Protein AF-A0A7S0LBB1-F1 (afdb_monomer_lite)

pLDDT: mean 86.84, std 12.5, range [42.41, 98.5]

Foldseek 3Di:
DVVCLVVLVVLCVVVVHFQCQQAEEELAADPCPVQVVCVVSNHNRYDRDPDNSVVCVVVVNDDDHQEYEYAWDPDDCTLLVVLVVLLPPPHHYHYDDDPVLCVDPSNVVSVVSNPPDDDDDDPDDDDDDDPPPPDD

Sequence (136 aa):
YAHVAPVLTLVSRALGVDPALLRIYDPYFCNGAVERHLLPLGFGSVHNVNEDFYAVQRAGTLPSFDILLTNPPYSGTHPERLLEFCTEIARPWLLLMPNWVYDRAHFVDSLPALKPAFYIVPRKRYHYWTPRGRRS

Organism: NCBI: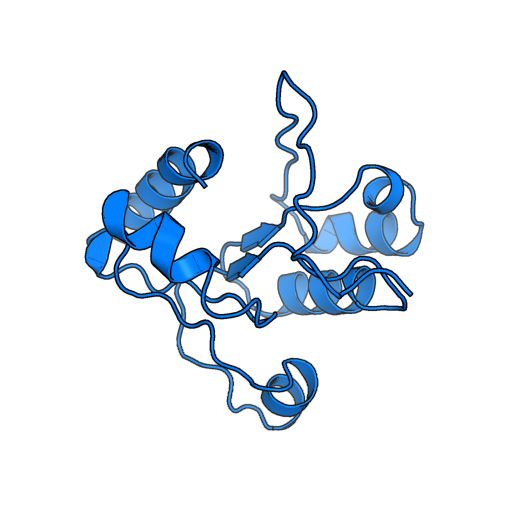txid221442

Radius of gyration: 15.01 Å; chains: 1; bounding box: 31×39×34 Å

InterPro domains:
  IPR002052 DNA methylase, N-6 adenine-specific, conserved site [PS00092] (68-74)

Structure (mmCIF, N/CA/C/O backbone):
data_AF-A0A7S0LBB1-F1
#
_entry.id   AF-A0A7S0LBB1-F1
#
loop_
_atom_site.group_PDB
_atom_site.id
_atom_site.type_symbol
_atom_site.label_atom_id
_atom_site.label_alt_id
_atom_site.label_comp_id
_atom_site.label_asym_id
_atom_site.label_entity_id
_atom_site.label_seq_id
_atom_site.pdbx_PDB_ins_code
_atom_site.Cartn_x
_atom_site.Cartn_y
_atom_site.Cartn_z
_atom_site.occupancy
_atom_site.B_iso_or_equiv
_atom_site.auth_seq_id
_atom_site.auth_comp_id
_atom_site.auth_asym_id
_atom_site.auth_atom_id
_atom_site.pdbx_PDB_model_num
ATOM 1 N N . TYR A 1 1 ? 3.120 -9.492 5.542 1.00 89.75 1 TYR A N 1
ATOM 2 C CA . TYR A 1 1 ? 2.009 -8.678 6.071 1.00 89.75 1 TYR A CA 1
ATOM 3 C C . TYR A 1 1 ? 2.041 -8.463 7.585 1.00 89.75 1 TYR A C 1
ATOM 5 O O . TYR A 1 1 ? 1.643 -7.392 8.014 1.00 89.75 1 TYR A O 1
ATOM 13 N N . ALA A 1 2 ? 2.597 -9.368 8.406 1.00 90.94 2 ALA A N 1
ATOM 14 C CA . ALA A 1 2 ? 2.704 -9.147 9.860 1.00 90.94 2 ALA A CA 1
ATOM 15 C C . ALA A 1 2 ? 3.358 -7.805 10.265 1.00 90.94 2 ALA A C 1
ATOM 17 O O . ALA A 1 2 ? 2.932 -7.183 11.226 1.00 90.94 2 ALA A O 1
ATOM 18 N N . HIS A 1 3 ? 4.345 -7.315 9.505 1.00 90.62 3 HIS A N 1
ATOM 19 C CA . HIS A 1 3 ? 4.986 -6.024 9.790 1.00 90.62 3 HIS A CA 1
ATOM 20 C C . HIS A 1 3 ? 4.092 -4.800 9.541 1.00 90.62 3 HIS A C 1
ATOM 22 O O . HIS A 1 3 ? 4.345 -3.755 10.129 1.00 90.62 3 HIS A O 1
ATOM 28 N N . VAL A 1 4 ? 3.067 -4.908 8.687 1.00 92.94 4 VAL A N 1
ATOM 29 C CA . VAL A 1 4 ? 2.126 -3.802 8.428 1.00 92.94 4 VAL A CA 1
ATOM 30 C C . VAL A 1 4 ? 0.868 -3.890 9.291 1.00 92.94 4 VAL A C 1
ATOM 32 O O . VAL A 1 4 ? 0.194 -2.883 9.468 1.00 92.94 4 VAL A O 1
ATOM 35 N N . ALA A 1 5 ? 0.577 -5.052 9.884 1.00 95.50 5 ALA A N 1
ATOM 36 C CA . ALA A 1 5 ? -0.609 -5.253 10.716 1.00 95.50 5 ALA A CA 1
ATOM 37 C C . ALA A 1 5 ? -0.746 -4.235 11.867 1.00 95.50 5 ALA A C 1
ATOM 39 O O . ALA A 1 5 ? -1.831 -3.677 12.004 1.00 95.50 5 ALA A O 1
ATOM 40 N N . PRO A 1 6 ? 0.309 -3.884 12.638 1.00 95.25 6 PRO A N 1
ATOM 41 C CA . PRO A 1 6 ? 0.188 -2.851 13.667 1.00 95.25 6 PRO A CA 1
ATOM 42 C C . PRO A 1 6 ? -0.249 -1.492 13.109 1.00 95.25 6 PRO A C 1
ATOM 44 O O . PRO A 1 6 ? -1.032 -0.792 13.745 1.00 95.25 6 PRO A O 1
ATOM 47 N N . VAL A 1 7 ? 0.216 -1.135 11.908 1.00 94.50 7 VAL A N 1
ATOM 48 C CA . VAL A 1 7 ? -0.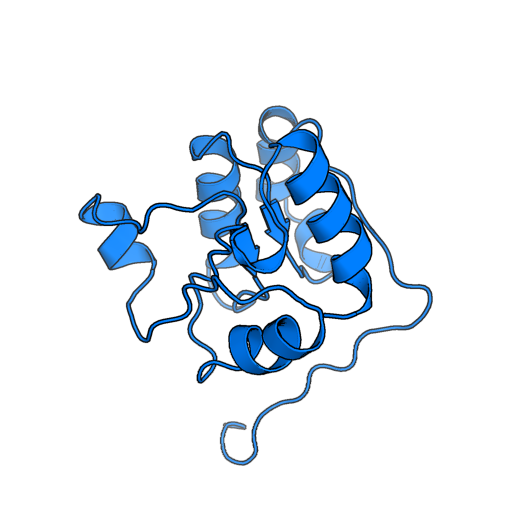165 0.119 11.244 1.00 94.50 7 VAL A CA 1
ATOM 49 C C . VAL A 1 7 ? -1.621 0.065 10.789 1.00 94.50 7 VAL A C 1
ATOM 51 O O . VAL A 1 7 ? -2.366 1.005 11.043 1.00 94.50 7 VAL A O 1
ATOM 54 N N . LEU A 1 8 ? -2.064 -1.049 10.202 1.00 96.75 8 LEU A N 1
ATOM 55 C CA . LEU A 1 8 ? -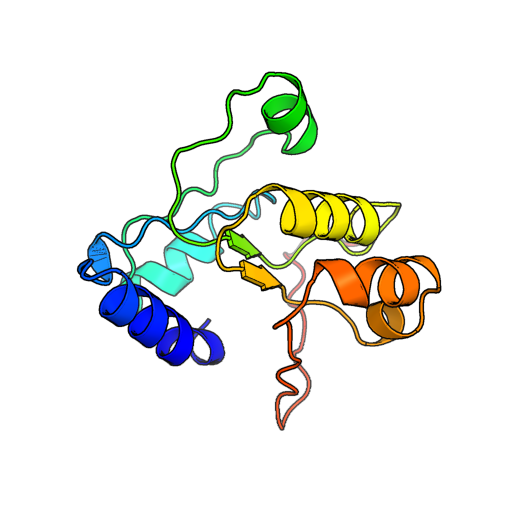3.468 -1.245 9.821 1.00 96.75 8 LEU A CA 1
ATOM 56 C C . LEU A 1 8 ? -4.409 -1.181 11.037 1.00 96.75 8 LEU A C 1
ATOM 58 O O . LEU A 1 8 ? -5.478 -0.577 10.962 1.00 96.75 8 LEU A O 1
ATOM 62 N N . THR A 1 9 ? -3.995 -1.723 12.185 1.00 97.44 9 THR A N 1
ATOM 63 C CA . THR A 1 9 ? -4.741 -1.599 13.446 1.00 97.44 9 THR A CA 1
ATOM 64 C C . THR A 1 9 ? -4.830 -0.146 13.913 1.00 97.44 9 THR A C 1
ATOM 66 O O . THR A 1 9 ? -5.886 0.284 14.376 1.00 97.44 9 THR A O 1
ATOM 69 N N . LEU A 1 10 ? -3.749 0.632 13.790 1.00 96.25 10 LEU A N 1
ATOM 70 C CA . LEU A 1 10 ? -3.767 2.062 14.116 1.00 96.25 10 LEU A CA 1
ATOM 71 C C . LEU A 1 10 ? -4.703 2.843 13.187 1.00 96.25 10 LEU A C 1
ATOM 73 O O . LEU A 1 10 ? -5.470 3.669 13.672 1.00 96.25 10 LEU A O 1
ATOM 77 N N . VAL A 1 11 ? -4.689 2.542 11.887 1.00 95.62 11 VAL A N 1
ATOM 78 C CA . VAL A 1 11 ? -5.606 3.143 10.905 1.00 95.62 11 VAL A CA 1
ATOM 79 C C . VAL A 1 11 ? -7.057 2.796 11.239 1.00 95.62 11 VAL A C 1
ATOM 81 O O . VAL A 1 11 ? -7.887 3.695 11.320 1.00 95.62 11 VAL A O 1
ATOM 84 N N . SER A 1 12 ? -7.352 1.526 11.530 1.00 97.25 12 SER A N 1
ATOM 85 C CA . SER A 1 12 ? -8.695 1.073 11.935 1.00 97.25 12 SER A CA 1
ATOM 86 C C . SER A 1 12 ? -9.205 1.857 13.149 1.00 97.25 12 SER A C 1
ATOM 88 O O . SER A 1 12 ? -10.307 2.399 13.132 1.00 97.25 12 SER A O 1
ATOM 90 N N . ARG A 1 13 ? -8.359 2.009 14.179 1.00 97.56 13 ARG A N 1
ATOM 91 C CA . ARG A 1 13 ? -8.675 2.793 15.385 1.00 97.56 13 ARG A CA 1
ATOM 92 C C . ARG A 1 13 ? -8.905 4.270 15.085 1.00 97.56 13 ARG A C 1
ATOM 94 O O . ARG A 1 13 ? -9.854 4.838 15.611 1.00 97.56 13 ARG A O 1
ATOM 101 N N . ALA A 1 14 ? -8.057 4.882 14.259 1.00 96.25 14 ALA A N 1
ATOM 102 C CA . ALA A 1 14 ? -8.186 6.289 13.886 1.00 96.25 14 ALA A CA 1
ATOM 103 C C . ALA A 1 14 ? -9.477 6.567 13.099 1.00 96.25 14 ALA A C 1
ATOM 105 O O . ALA A 1 14 ? -10.057 7.640 13.236 1.00 96.25 14 ALA A O 1
ATOM 106 N N . LEU A 1 15 ? -9.936 5.594 12.309 1.00 95.62 15 LEU A N 1
ATOM 107 C CA . LEU A 1 15 ? -11.179 5.672 11.542 1.00 95.62 15 LEU A CA 1
ATOM 108 C C . LEU A 1 15 ? -12.418 5.214 12.332 1.00 95.62 15 LEU A C 1
ATOM 110 O O . LEU A 1 15 ? -13.533 5.380 11.847 1.00 95.62 15 LEU A O 1
ATOM 114 N N . GLY A 1 16 ? -12.251 4.633 13.526 1.00 97.12 16 GLY A N 1
ATOM 115 C CA . GLY A 1 16 ? -13.358 4.062 14.302 1.00 97.12 16 GLY A CA 1
ATOM 116 C C . GLY A 1 16 ? -13.995 2.827 13.654 1.00 97.12 16 GLY A C 1
ATOM 117 O O . GLY A 1 16 ? -15.170 2.552 13.887 1.00 97.12 16 GLY A O 1
ATOM 118 N N . VAL A 1 17 ? -13.239 2.095 12.832 1.00 97.19 17 VAL A N 1
ATOM 119 C CA . VAL A 1 17 ? -13.702 0.906 12.101 1.00 97.19 17 VAL A CA 1
ATOM 120 C C . VAL A 1 17 ? -13.100 -0.348 12.735 1.00 97.19 17 VAL A C 1
ATOM 122 O O . VAL A 1 17 ? -11.941 -0.348 13.152 1.00 97.19 17 VAL A O 1
ATOM 125 N N . ASP A 1 18 ? -13.880 -1.428 12.818 1.00 97.75 18 ASP A N 1
ATOM 126 C CA . ASP A 1 18 ? -13.364 -2.736 13.234 1.00 97.75 18 ASP A CA 1
ATOM 127 C C . ASP A 1 18 ? -12.288 -3.218 12.235 1.00 97.75 18 ASP A C 1
ATOM 129 O O . ASP A 1 18 ? -12.527 -3.144 11.027 1.00 97.75 18 ASP A O 1
ATOM 133 N N . PRO A 1 19 ? -11.121 -3.729 12.676 1.00 97.69 19 PRO A N 1
ATOM 134 C CA . PRO A 1 19 ? -10.091 -4.249 11.773 1.00 97.69 19 PRO A CA 1
ATOM 135 C C . PRO A 1 19 ? -10.602 -5.251 10.727 1.00 97.69 19 PRO A C 1
ATOM 137 O O . PRO A 1 19 ? -10.139 -5.230 9.586 1.00 97.69 19 PRO A O 1
ATOM 140 N N . ALA A 1 20 ? -11.590 -6.081 11.070 1.00 97.75 20 ALA A N 1
ATOM 141 C CA . ALA A 1 20 ? -12.184 -7.043 10.146 1.00 97.75 20 ALA A CA 1
ATOM 142 C C . ALA A 1 20 ? -12.972 -6.365 9.015 1.00 97.75 20 ALA A C 1
ATOM 144 O O . ALA A 1 20 ? -13.091 -6.935 7.928 1.00 97.75 20 ALA A O 1
ATOM 145 N N . LEU A 1 21 ? -13.474 -5.152 9.260 1.00 98.12 21 LEU A N 1
ATOM 146 C CA . LEU A 1 21 ? -14.260 -4.344 8.330 1.00 98.12 21 LEU A CA 1
ATOM 147 C C . LEU A 1 21 ? -13.441 -3.261 7.617 1.00 98.12 21 LEU A C 1
ATOM 149 O O . LEU A 1 21 ? -13.940 -2.696 6.645 1.00 98.12 21 LEU A O 1
ATOM 153 N N . LEU A 1 22 ? -12.206 -2.985 8.056 1.00 98.50 22 LEU A N 1
ATOM 154 C CA . LEU A 1 22 ? -11.306 -2.028 7.408 1.00 98.50 22 LEU A CA 1
ATOM 155 C C . LEU A 1 22 ? -11.111 -2.416 5.937 1.00 98.50 22 LEU A C 1
ATOM 157 O O . LEU A 1 22 ? -10.515 -3.453 5.647 1.00 98.50 22 LEU A O 1
ATOM 161 N N . ARG A 1 23 ? -11.587 -1.578 5.011 1.00 98.50 23 ARG A N 1
ATOM 162 C CA . ARG A 1 23 ? -11.574 -1.871 3.572 1.00 98.50 23 ARG A CA 1
ATOM 163 C C . ARG A 1 23 ? -10.194 -1.591 2.994 1.00 98.50 23 ARG A C 1
ATOM 165 O O . ARG A 1 23 ? -9.800 -0.436 2.814 1.00 98.50 23 ARG A O 1
ATOM 172 N N . ILE A 1 24 ? -9.462 -2.653 2.697 1.00 98.38 24 ILE A N 1
ATOM 173 C CA . ILE A 1 24 ? -8.101 -2.605 2.171 1.00 98.38 24 ILE A CA 1
ATOM 174 C C . ILE A 1 24 ? -8.146 -2.820 0.661 1.00 98.38 24 ILE A C 1
ATOM 176 O O . ILE A 1 24 ? -8.660 -3.833 0.193 1.00 98.38 24 ILE A O 1
ATOM 180 N N . TYR A 1 25 ? -7.578 -1.891 -0.104 1.00 97.75 25 TYR A N 1
ATOM 181 C CA . TYR A 1 25 ? -7.478 -2.001 -1.558 1.00 97.75 25 TYR A CA 1
ATOM 182 C C . TYR A 1 25 ? -6.056 -2.355 -1.992 1.00 97.75 25 TYR A C 1
ATOM 184 O O . TYR A 1 25 ? -5.110 -1.645 -1.646 1.00 97.75 25 TYR A O 1
ATOM 192 N N . ASP A 1 26 ? -5.918 -3.429 -2.773 1.00 97.19 26 ASP A N 1
ATOM 193 C CA . ASP A 1 26 ? -4.693 -3.770 -3.498 1.00 97.19 26 ASP A CA 1
ATOM 194 C C . ASP A 1 26 ? -4.991 -3.814 -5.011 1.00 97.19 26 ASP A C 1
ATOM 196 O O . ASP A 1 26 ? -5.549 -4.810 -5.492 1.00 97.19 26 ASP A O 1
ATOM 200 N N . PRO A 1 27 ? -4.633 -2.758 -5.771 1.00 95.88 27 PRO A N 1
ATOM 201 C CA . PRO A 1 27 ? -4.947 -2.643 -7.194 1.00 95.88 27 PRO A CA 1
ATOM 202 C C . PRO A 1 27 ? -4.184 -3.636 -8.076 1.00 95.88 27 PRO A C 1
ATOM 204 O O . PRO A 1 27 ? -4.549 -3.831 -9.233 1.00 95.88 27 PRO A O 1
ATOM 207 N N . TYR A 1 28 ? -3.112 -4.251 -7.570 1.00 94.44 28 TYR A N 1
ATOM 208 C CA . TYR A 1 28 ? -2.286 -5.155 -8.360 1.00 94.44 28 TYR A CA 1
ATOM 209 C C . TYR A 1 28 ? -2.598 -6.603 -7.994 1.00 94.44 28 TYR A C 1
ATOM 211 O O . TYR A 1 28 ? -2.173 -7.136 -6.966 1.00 94.44 28 TYR A O 1
ATOM 219 N N . PHE A 1 29 ? -3.357 -7.272 -8.862 1.00 92.00 29 PHE A N 1
ATOM 220 C CA . PHE A 1 29 ? -3.775 -8.645 -8.617 1.00 92.00 29 PHE A CA 1
ATOM 221 C C . PHE A 1 29 ? -2.591 -9.617 -8.561 1.00 92.00 29 PHE A C 1
ATOM 223 O O . PHE A 1 29 ? -1.874 -9.826 -9.541 1.00 92.00 29 PHE A O 1
ATOM 230 N N . CYS A 1 30 ? -2.428 -10.284 -7.416 1.00 86.88 30 CYS A N 1
ATOM 231 C CA . CYS A 1 30 ? -1.407 -11.311 -7.217 1.00 86.88 30 CYS A CA 1
ATOM 232 C C . CYS A 1 30 ? -2.041 -12.622 -6.735 1.00 86.88 30 CYS A C 1
ATOM 234 O O . CYS A 1 30 ? -1.668 -13.184 -5.702 1.00 86.88 30 CYS A O 1
ATOM 236 N N . ASN A 1 31 ? -3.036 -13.110 -7.484 1.00 87.19 31 ASN A N 1
ATOM 237 C CA . ASN A 1 31 ? -3.744 -14.355 -7.181 1.00 87.19 31 ASN A CA 1
ATOM 238 C C . ASN A 1 31 ? -4.313 -14.376 -5.746 1.00 87.19 31 ASN A C 1
ATOM 240 O O . ASN A 1 31 ? -4.141 -15.371 -5.042 1.00 87.19 31 ASN A O 1
ATOM 244 N N . GLY A 1 32 ? -4.871 -13.259 -5.260 1.00 88.44 32 GLY A N 1
ATOM 245 C CA . GLY A 1 32 ? -5.458 -13.140 -3.915 1.00 88.44 32 GLY A CA 1
ATOM 246 C C . GLY A 1 32 ? -4.476 -13.344 -2.751 1.00 88.44 32 GLY A C 1
ATOM 247 O O . GLY A 1 32 ? -4.881 -13.729 -1.654 1.00 88.44 32 GLY A O 1
ATOM 248 N N . ALA A 1 33 ? -3.164 -13.175 -2.966 1.00 90.25 33 ALA A N 1
ATOM 249 C CA . ALA A 1 33 ? -2.168 -13.408 -1.916 1.00 90.25 33 ALA A CA 1
ATOM 250 C C . ALA A 1 33 ? -2.356 -12.480 -0.709 1.00 90.25 33 ALA A C 1
ATOM 252 O O . ALA A 1 33 ? -2.252 -12.931 0.431 1.00 90.25 33 ALA A O 1
ATOM 253 N N . VAL A 1 34 ? -2.657 -11.205 -0.960 1.00 94.19 34 VAL A N 1
ATOM 254 C CA . VAL A 1 34 ? -2.882 -10.205 0.088 1.00 94.19 34 VAL A CA 1
ATOM 255 C C . VAL A 1 34 ? -4.029 -10.610 1.016 1.00 94.19 34 VAL A C 1
ATOM 257 O O . VAL A 1 34 ? -3.841 -10.630 2.228 1.00 94.19 34 VAL A O 1
ATOM 260 N N . GLU A 1 35 ? -5.155 -11.059 0.462 1.00 94.94 35 GLU A N 1
ATOM 261 C CA . GLU A 1 35 ? -6.323 -11.518 1.217 1.00 94.94 35 GLU A CA 1
ATOM 262 C C . GLU A 1 35 ? -5.979 -12.721 2.107 1.00 94.94 35 GLU A C 1
ATOM 264 O O . GLU A 1 35 ? -6.171 -12.673 3.323 1.00 94.94 35 GLU A O 1
ATOM 269 N N . ARG A 1 36 ? -5.346 -13.761 1.539 1.00 94.75 36 ARG A N 1
ATOM 270 C CA . ARG A 1 36 ? -4.921 -14.956 2.297 1.00 94.75 36 ARG A CA 1
ATOM 271 C C . ARG A 1 36 ? -3.988 -14.638 3.463 1.00 94.75 36 ARG A C 1
ATOM 273 O O . ARG A 1 36 ? -3.983 -15.361 4.456 1.00 94.75 36 ARG A O 1
ATOM 280 N N . HIS A 1 37 ? -3.155 -13.610 3.329 1.00 94.88 37 HIS A N 1
ATOM 281 C CA . HIS A 1 37 ? -2.208 -13.227 4.372 1.00 94.88 37 HIS A CA 1
ATOM 282 C C . HIS A 1 37 ? -2.794 -12.275 5.415 1.00 94.88 37 HIS A C 1
ATOM 284 O O . HIS A 1 37 ? -2.296 -12.257 6.540 1.00 94.88 37 HIS A O 1
ATOM 290 N N . LEU A 1 38 ? -3.796 -11.477 5.054 1.00 97.06 38 LEU A N 1
ATOM 291 C CA . LEU A 1 38 ? -4.415 -10.484 5.930 1.00 97.06 38 LEU A CA 1
ATOM 292 C C . LEU A 1 38 ? -5.572 -11.050 6.753 1.00 97.06 38 LEU A C 1
ATOM 294 O O . LEU A 1 38 ? -5.699 -10.692 7.925 1.00 97.06 38 LEU A O 1
ATOM 298 N N . LEU A 1 39 ? -6.331 -11.996 6.197 1.00 97.31 39 LEU A N 1
ATOM 299 C CA . LEU A 1 39 ? -7.426 -12.667 6.893 1.00 97.31 39 LEU A CA 1
ATOM 300 C C . LEU A 1 39 ? -7.014 -13.257 8.260 1.00 97.31 39 LEU A C 1
ATOM 302 O O . LEU A 1 39 ? -7.630 -12.896 9.262 1.00 97.31 39 LEU A O 1
ATOM 306 N N . PRO A 1 40 ? -5.948 -14.081 8.379 1.00 97.81 40 PRO A N 1
ATOM 307 C CA . PRO A 1 40 ? -5.521 -14.617 9.677 1.00 97.81 40 PRO A CA 1
ATOM 308 C C . PRO A 1 40 ? -4.952 -13.555 10.633 1.00 97.81 40 PRO A C 1
ATOM 310 O O . PRO A 1 40 ? -4.726 -13.850 11.803 1.00 97.81 40 PRO A O 1
ATOM 313 N N . LEU A 1 41 ? -4.699 -12.332 10.155 1.00 97.75 41 LEU A N 1
ATOM 314 C CA . LEU A 1 41 ? -4.262 -11.195 10.972 1.00 97.75 41 LEU A CA 1
ATOM 315 C C . LEU A 1 41 ? -5.441 -10.336 11.461 1.00 97.75 41 LEU A C 1
ATOM 317 O O . LEU A 1 41 ? -5.207 -9.333 12.131 1.00 97.75 41 LEU A O 1
ATOM 321 N N . GLY A 1 42 ? -6.682 -10.725 11.144 1.00 97.94 42 GLY A N 1
ATOM 322 C CA . GLY A 1 42 ? -7.900 -10.034 11.565 1.00 97.94 42 GLY A CA 1
ATOM 323 C C . GLY A 1 42 ? -8.430 -9.001 10.571 1.00 97.94 42 GLY A C 1
ATOM 324 O O . GLY A 1 42 ? -9.322 -8.247 10.936 1.00 97.94 42 GLY A O 1
ATOM 325 N N . PHE A 1 43 ? -7.917 -8.959 9.336 1.00 98.25 43 PHE A N 1
ATOM 326 C CA . PHE A 1 43 ? -8.376 -8.034 8.293 1.00 98.25 43 PHE A CA 1
ATOM 327 C C . PHE A 1 43 ? -9.085 -8.814 7.181 1.00 98.25 43 PHE A C 1
ATOM 329 O O . PHE A 1 43 ? -8.434 -9.431 6.338 1.00 98.25 43 PHE A O 1
ATOM 336 N N . GLY A 1 44 ? -10.420 -8.821 7.209 1.00 97.00 44 GLY A N 1
ATOM 337 C CA . GLY A 1 44 ? -11.249 -9.625 6.301 1.00 97.00 44 GLY A CA 1
ATOM 338 C C . GLY A 1 44 ? -11.762 -8.883 5.065 1.00 97.00 44 GLY A C 1
ATOM 339 O O . GLY A 1 44 ? -12.166 -9.520 4.100 1.00 97.00 44 GLY A O 1
ATOM 340 N N . SER A 1 45 ? -11.739 -7.551 5.071 1.00 98.00 45 SER A N 1
ATOM 341 C CA . SER A 1 45 ? -12.302 -6.718 4.004 1.00 98.00 45 SER A CA 1
ATOM 342 C C . SER A 1 45 ? -11.214 -6.277 3.019 1.00 98.00 45 SER A C 1
ATOM 344 O O . SER A 1 45 ? -10.686 -5.169 3.100 1.00 98.00 45 SER A O 1
ATOM 346 N N . VAL A 1 46 ? -10.822 -7.171 2.104 1.00 97.75 46 VAL A N 1
ATOM 347 C CA . VAL A 1 46 ? -9.737 -6.931 1.135 1.00 97.75 46 VAL A CA 1
ATOM 348 C C . VAL A 1 46 ? -10.259 -7.003 -0.299 1.00 97.75 46 VAL A C 1
ATOM 350 O O . VAL A 1 46 ? -10.782 -8.028 -0.723 1.00 97.75 46 VAL A O 1
ATOM 353 N N . HIS A 1 47 ? -10.057 -5.940 -1.079 1.00 97.19 47 HIS A N 1
ATOM 354 C CA . HIS A 1 47 ? -10.323 -5.924 -2.519 1.00 97.19 47 HIS A CA 1
ATOM 355 C C . HIS A 1 47 ? -9.024 -6.181 -3.292 1.00 97.19 47 HIS A C 1
ATOM 357 O O . HIS A 1 47 ? -8.181 -5.290 -3.414 1.00 97.19 47 HIS A O 1
ATOM 363 N N . ASN A 1 48 ? -8.865 -7.403 -3.814 1.00 96.12 48 ASN A N 1
ATOM 364 C CA . ASN A 1 48 ? -7.786 -7.795 -4.729 1.00 96.12 48 ASN A CA 1
ATOM 365 C C . ASN A 1 48 ? -8.350 -8.689 -5.839 1.00 96.12 48 ASN A C 1
ATOM 367 O O . ASN A 1 48 ? -8.259 -9.916 -5.784 1.00 96.12 48 ASN A O 1
ATOM 371 N N . VAL A 1 49 ? -8.962 -8.062 -6.838 1.00 95.38 49 VAL A N 1
ATOM 372 C CA . VAL A 1 49 ? -9.611 -8.748 -7.963 1.00 95.38 49 VAL A CA 1
ATOM 373 C C . VAL A 1 49 ? -8.763 -8.631 -9.227 1.00 95.38 49 VAL A C 1
ATOM 375 O O . VAL A 1 49 ? -7.946 -7.722 -9.351 1.00 95.38 49 VAL A O 1
ATOM 378 N N . ASN A 1 50 ? -8.925 -9.571 -10.160 1.00 95.44 50 ASN A N 1
ATOM 379 C CA . ASN A 1 50 ? -8.159 -9.612 -11.407 1.00 95.44 50 ASN A CA 1
ATOM 380 C C . ASN A 1 50 ? -8.675 -8.584 -12.427 1.00 95.44 50 ASN A C 1
ATOM 382 O O . ASN A 1 50 ? -9.315 -8.944 -13.415 1.00 95.44 50 ASN A O 1
ATOM 386 N N . GLU A 1 51 ? -8.419 -7.309 -12.155 1.00 94.81 51 GLU A N 1
ATOM 387 C CA . GLU A 1 51 ? -8.790 -6.170 -12.992 1.00 94.81 51 GLU A CA 1
ATOM 388 C C . GLU A 1 51 ? -7.560 -5.339 -13.383 1.00 94.81 51 GLU A C 1
ATOM 390 O O . GLU A 1 51 ? -6.535 -5.345 -12.700 1.00 94.81 51 GLU A O 1
ATOM 395 N N . ASP A 1 52 ? -7.653 -4.610 -14.498 1.00 94.56 52 ASP A N 1
ATOM 396 C CA . ASP A 1 52 ? -6.646 -3.608 -14.851 1.00 94.56 52 ASP A CA 1
ATOM 397 C C . ASP A 1 52 ? -6.895 -2.344 -14.022 1.00 94.56 52 ASP A C 1
ATOM 399 O O . ASP A 1 52 ? -7.816 -1.573 -14.305 1.00 94.56 52 ASP A O 1
ATOM 403 N N . PHE A 1 53 ? -6.041 -2.123 -13.021 1.00 94.69 53 PHE A N 1
ATOM 404 C CA . PHE A 1 53 ? -6.065 -0.946 -12.151 1.00 94.69 53 PHE A CA 1
ATOM 405 C C . PHE A 1 53 ? -6.259 0.368 -12.916 1.00 94.69 53 PHE A C 1
ATOM 407 O O . PHE A 1 53 ? -7.102 1.191 -12.558 1.00 94.69 53 PHE A O 1
ATOM 414 N N . TYR A 1 54 ? -5.511 0.575 -13.996 1.00 93.75 54 TYR A N 1
ATOM 415 C CA . TYR A 1 54 ? -5.554 1.837 -14.718 1.00 93.75 54 TYR A CA 1
ATOM 416 C C . TYR A 1 54 ? -6.816 1.985 -15.553 1.00 93.75 54 TYR A C 1
ATOM 418 O O . TYR A 1 54 ? -7.267 3.109 -15.778 1.00 93.75 54 TYR A O 1
ATOM 426 N N . ALA A 1 55 ? -7.373 0.879 -16.045 1.00 95.75 55 ALA A N 1
ATOM 427 C CA . ALA A 1 55 ? -8.673 0.903 -16.698 1.00 95.75 55 ALA A CA 1
ATOM 428 C C . ALA A 1 55 ? -9.774 1.284 -15.698 1.00 95.75 55 ALA A C 1
ATOM 430 O O . ALA A 1 55 ? -10.572 2.171 -15.997 1.00 95.75 55 ALA A O 1
ATOM 431 N N . VAL A 1 56 ? -9.753 0.697 -14.499 1.00 95.69 56 VAL A N 1
ATOM 432 C CA . VAL A 1 56 ? -10.701 0.994 -13.410 1.00 95.69 56 VAL A CA 1
ATOM 433 C C . VAL A 1 56 ? -10.582 2.448 -12.943 1.00 95.69 56 VAL A C 1
ATOM 435 O O . VAL A 1 56 ? -11.596 3.130 -12.787 1.00 95.69 56 VAL A O 1
ATOM 438 N N . GLN A 1 57 ? -9.356 2.959 -12.793 1.00 93.88 57 GLN A N 1
ATOM 439 C CA . GLN A 1 57 ? -9.103 4.363 -12.456 1.00 93.88 57 GLN A CA 1
ATOM 440 C C . GLN A 1 57 ? -9.671 5.306 -13.528 1.00 93.88 57 GLN A C 1
ATOM 442 O O . GLN A 1 57 ? -10.414 6.226 -13.196 1.00 93.88 57 GLN A O 1
ATOM 447 N N . ARG A 1 58 ? -9.379 5.064 -14.818 1.00 94.56 58 ARG A N 1
ATOM 448 C CA . ARG A 1 58 ? -9.889 5.898 -15.927 1.00 94.56 58 ARG A CA 1
ATOM 449 C C . ARG A 1 58 ? -11.409 5.856 -16.057 1.00 94.56 58 ARG A C 1
ATOM 451 O O . ARG A 1 58 ? -12.005 6.852 -16.450 1.00 94.56 58 ARG A O 1
ATOM 458 N N . ALA A 1 59 ? -12.022 4.715 -15.758 1.00 96.06 59 ALA A N 1
ATOM 459 C CA . ALA A 1 59 ? -13.470 4.553 -15.796 1.00 96.06 59 ALA A CA 1
ATOM 460 C C . ALA A 1 59 ? -14.179 5.199 -14.592 1.00 96.06 59 ALA A C 1
ATOM 462 O O . ALA A 1 59 ? -15.403 5.307 -14.600 1.00 96.06 59 ALA A O 1
ATOM 463 N N . GLY A 1 60 ? -13.440 5.615 -13.555 1.00 93.94 60 GLY A N 1
ATOM 464 C CA . GLY A 1 60 ? -14.024 6.138 -12.319 1.00 93.94 60 GLY A CA 1
ATOM 465 C C . GLY A 1 60 ? -14.762 5.072 -11.503 1.00 93.94 60 GLY A C 1
ATOM 466 O O . GLY A 1 60 ? -15.626 5.405 -10.698 1.00 93.94 60 GLY A O 1
ATOM 467 N N . THR A 1 61 ? -14.436 3.792 -11.702 1.00 95.44 61 THR A N 1
ATOM 468 C CA . THR A 1 61 ? -15.125 2.647 -11.081 1.00 95.44 61 THR A CA 1
ATOM 469 C C . THR A 1 61 ? -14.306 2.014 -9.959 1.00 95.44 61 THR A C 1
ATOM 471 O O . THR A 1 61 ? -14.407 0.814 -9.715 1.00 95.44 61 THR A O 1
ATOM 474 N N . LEU A 1 62 ? -13.453 2.800 -9.297 1.00 95.00 62 LEU A N 1
ATOM 475 C CA . LEU A 1 62 ? -12.654 2.323 -8.171 1.00 95.00 62 LEU A CA 1
ATOM 476 C C . LEU A 1 62 ? -13.566 1.795 -7.052 1.00 95.00 62 LEU A C 1
ATOM 478 O O . LEU A 1 62 ? -14.607 2.400 -6.773 1.00 95.00 62 LEU A O 1
ATOM 482 N N . PRO A 1 63 ? -13.180 0.701 -6.373 1.00 95.69 63 PRO A N 1
ATOM 483 C CA . PRO A 1 63 ? -13.928 0.226 -5.220 1.00 95.69 63 PRO A CA 1
ATOM 484 C C . PRO A 1 63 ? -13.914 1.276 -4.105 1.00 95.69 63 PRO A C 1
ATOM 486 O O . PRO A 1 63 ? -13.015 2.111 -4.003 1.00 95.69 63 PRO A O 1
ATOM 489 N N . SER A 1 64 ? -14.896 1.213 -3.209 1.00 95.56 64 SER A N 1
ATOM 490 C CA . SER A 1 64 ? -14.846 2.009 -1.985 1.00 95.56 64 SER A CA 1
ATOM 491 C C . SER A 1 64 ? -13.874 1.361 -0.996 1.00 95.56 64 SER A C 1
ATOM 493 O O . SER A 1 64 ? -14.080 0.218 -0.596 1.00 95.56 64 SER A O 1
ATOM 495 N N . PHE A 1 65 ? -12.829 2.083 -0.590 1.00 97.50 65 PHE A N 1
ATOM 496 C CA . PHE A 1 65 ? -11.821 1.593 0.362 1.00 97.50 65 PHE A CA 1
ATOM 497 C C . PHE A 1 65 ? -11.496 2.603 1.472 1.00 97.50 65 PHE A C 1
ATOM 499 O O . PHE A 1 65 ? -11.826 3.780 1.365 1.00 97.50 65 PHE A O 1
ATOM 506 N N . ASP A 1 66 ? -10.842 2.157 2.535 1.00 97.56 66 ASP A N 1
ATOM 507 C CA . ASP A 1 66 ? -10.371 3.008 3.634 1.00 97.56 66 ASP A CA 1
ATOM 508 C C . ASP A 1 66 ? -8.865 3.257 3.530 1.00 97.56 66 ASP A C 1
ATOM 510 O O . ASP A 1 66 ? -8.392 4.356 3.806 1.00 97.56 66 ASP A O 1
ATOM 514 N N . ILE A 1 67 ? -8.115 2.246 3.08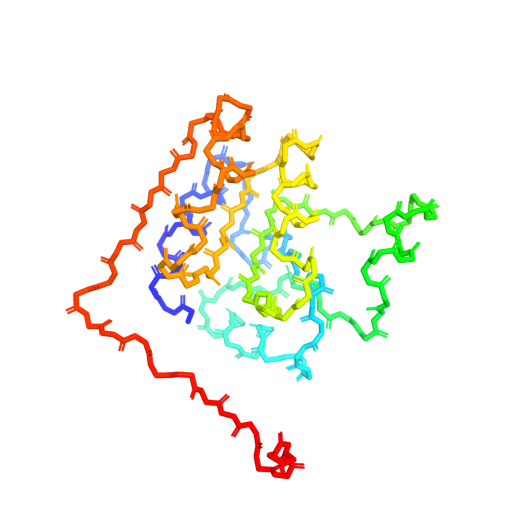3 1.00 97.38 67 ILE A N 1
ATOM 515 C CA . ILE A 1 67 ? -6.661 2.298 2.933 1.00 97.38 67 ILE A CA 1
ATOM 516 C C . ILE A 1 67 ? -6.208 1.553 1.678 1.00 97.38 67 ILE A C 1
ATOM 518 O O . ILE A 1 67 ? -6.722 0.485 1.344 1.00 97.38 67 ILE A O 1
ATOM 522 N N . LEU A 1 68 ? -5.210 2.110 0.997 1.00 97.25 68 LEU A N 1
ATOM 523 C CA . LEU A 1 68 ? -4.481 1.426 -0.067 1.00 97.25 68 LEU A CA 1
ATOM 524 C C . LEU A 1 68 ? -3.310 0.639 0.543 1.00 97.25 68 LEU A C 1
ATOM 526 O O . LEU A 1 68 ? -2.498 1.202 1.275 1.00 97.25 68 LEU A O 1
ATOM 530 N N . LEU A 1 69 ? -3.174 -0.646 0.236 1.00 96.69 69 LEU A N 1
ATOM 531 C CA . LEU A 1 69 ? -2.028 -1.458 0.647 1.00 96.69 69 LEU A CA 1
ATOM 532 C C . LEU A 1 69 ? -1.586 -2.306 -0.530 1.00 96.69 69 LEU A C 1
ATOM 534 O O . LEU A 1 69 ? -2.333 -3.174 -0.971 1.00 96.69 69 LEU A O 1
ATOM 538 N N . THR A 1 70 ? -0.363 -2.107 -1.011 1.00 94.88 70 THR A N 1
ATOM 539 C CA . THR A 1 70 ? 0.090 -2.866 -2.175 1.00 94.88 70 THR A CA 1
ATOM 540 C C . THR A 1 70 ? 1.595 -3.101 -2.227 1.00 94.88 70 THR A C 1
ATOM 542 O O . THR A 1 70 ? 2.404 -2.362 -1.657 1.00 94.88 70 THR A O 1
ATOM 545 N N . ASN A 1 71 ? 1.955 -4.172 -2.929 1.00 91.31 71 ASN A N 1
ATOM 546 C CA . ASN A 1 71 ? 3.295 -4.472 -3.404 1.00 91.31 71 ASN A CA 1
ATOM 547 C C . ASN A 1 71 ? 3.265 -4.418 -4.942 1.00 91.31 71 ASN A C 1
ATOM 549 O O . ASN A 1 71 ? 2.996 -5.448 -5.571 1.00 91.31 71 ASN A O 1
ATOM 553 N N . PRO A 1 72 ? 3.461 -3.233 -5.542 1.00 90.12 72 PRO A N 1
ATOM 554 C CA . PRO A 1 72 ? 3.225 -3.042 -6.963 1.00 90.12 72 PRO A CA 1
ATOM 555 C C . PRO A 1 72 ? 4.299 -3.729 -7.816 1.00 90.12 72 PRO A C 1
ATOM 557 O O . PRO A 1 72 ? 5.402 -4.006 -7.339 1.00 90.12 72 PRO A O 1
ATOM 560 N N . PRO A 1 73 ? 4.031 -3.960 -9.109 1.00 88.94 73 PRO A N 1
ATOM 561 C CA . PRO A 1 73 ? 5.081 -4.230 -10.076 1.00 88.94 73 PRO A CA 1
ATOM 562 C C . PRO A 1 73 ? 6.087 -3.074 -10.101 1.00 88.94 73 PRO A C 1
ATOM 564 O O . PRO A 1 73 ? 5.717 -1.904 -10.058 1.00 88.94 73 PRO A O 1
ATOM 567 N N . TYR A 1 74 ? 7.371 -3.406 -10.213 1.00 85.56 74 TYR A N 1
ATOM 568 C CA . TYR A 1 74 ? 8.453 -2.414 -10.247 1.00 85.56 74 TYR A CA 1
ATOM 569 C C . TYR A 1 74 ? 8.944 -2.088 -11.662 1.00 85.56 74 TYR A C 1
ATOM 571 O O . TYR A 1 74 ? 9.906 -1.347 -11.837 1.00 85.56 74 TYR A O 1
ATOM 579 N N . SER A 1 75 ? 8.325 -2.691 -12.674 1.00 82.88 75 SER A N 1
ATOM 580 C CA . SER A 1 75 ? 8.655 -2.499 -14.083 1.00 82.88 75 SER A CA 1
ATOM 581 C C . SER A 1 75 ? 7.940 -1.286 -14.677 1.00 82.88 75 SER A C 1
ATOM 583 O O . SER A 1 75 ? 6.866 -0.900 -14.223 1.00 82.88 75 SER A O 1
ATOM 585 N N . GLY A 1 76 ? 8.493 -0.736 -15.760 1.00 85.19 76 GLY A N 1
ATOM 586 C CA . GLY A 1 76 ? 7.836 0.320 -16.532 1.00 85.19 76 GLY A CA 1
ATOM 587 C C . GLY A 1 76 ? 7.553 1.568 -15.697 1.00 85.19 76 GLY A C 1
ATOM 588 O O . GLY A 1 76 ? 8.431 2.025 -14.974 1.00 85.19 76 GLY A O 1
ATOM 589 N N . THR A 1 77 ? 6.332 2.093 -15.821 1.00 85.69 77 THR A N 1
ATOM 590 C CA . THR A 1 77 ? 5.862 3.321 -15.155 1.00 85.69 77 THR A CA 1
ATOM 591 C C . THR A 1 77 ? 4.922 3.050 -13.973 1.00 85.69 77 THR A C 1
ATOM 593 O O . THR A 1 77 ? 4.190 3.937 -13.530 1.00 85.69 77 THR A O 1
ATOM 596 N N . HIS A 1 78 ? 4.865 1.802 -13.487 1.00 89.62 78 HIS A N 1
ATOM 597 C CA . HIS A 1 78 ? 3.944 1.428 -12.412 1.00 89.62 78 HIS A CA 1
ATOM 598 C C . HIS A 1 78 ? 4.192 2.188 -11.100 1.00 89.62 78 HIS A C 1
ATOM 600 O O . HIS A 1 78 ? 3.209 2.661 -10.520 1.00 89.62 78 HIS A O 1
ATOM 606 N N . PRO A 1 79 ? 5.448 2.348 -10.631 1.00 88.00 79 PRO A N 1
ATOM 607 C CA . PRO A 1 79 ? 5.735 3.111 -9.421 1.00 88.00 79 PRO A CA 1
ATOM 608 C C . PRO A 1 79 ? 5.302 4.575 -9.520 1.00 88.00 79 PRO A C 1
ATOM 610 O O . PRO A 1 79 ? 4.634 5.064 -8.613 1.00 88.00 79 PRO A O 1
ATOM 613 N N . GLU A 1 80 ? 5.635 5.250 -10.622 1.00 85.62 80 GLU A N 1
ATOM 614 C CA . GLU A 1 80 ? 5.335 6.667 -10.845 1.00 85.62 80 GLU A CA 1
ATOM 615 C C . GLU A 1 80 ? 3.820 6.911 -10.835 1.00 85.62 80 GLU A C 1
ATOM 617 O O . GLU A 1 80 ? 3.319 7.722 -10.057 1.00 85.62 80 GLU A O 1
ATOM 622 N N . ARG A 1 81 ? 3.067 6.119 -11.609 1.00 88.81 81 ARG A N 1
ATOM 623 C CA . ARG A 1 81 ? 1.603 6.244 -11.697 1.00 88.81 81 ARG A CA 1
ATOM 624 C C . ARG A 1 81 ? 0.894 5.906 -10.388 1.00 88.81 81 ARG A C 1
ATOM 626 O O . ARG A 1 81 ? -0.165 6.453 -10.094 1.00 88.81 81 ARG A O 1
ATOM 633 N N . LEU A 1 82 ? 1.450 4.981 -9.607 1.00 91.00 82 LEU A N 1
ATOM 634 C CA . LEU A 1 82 ? 0.915 4.647 -8.290 1.00 91.00 82 LEU A CA 1
ATOM 635 C C . LEU A 1 82 ? 1.105 5.794 -7.296 1.00 91.00 82 LEU A C 1
ATOM 637 O O . LEU A 1 82 ? 0.216 6.052 -6.492 1.00 91.00 82 LEU A O 1
ATOM 641 N N . LEU A 1 83 ? 2.252 6.471 -7.339 1.00 87.56 83 LEU A N 1
ATOM 642 C CA . LEU A 1 83 ? 2.523 7.612 -6.469 1.00 87.56 83 LEU A CA 1
ATOM 643 C C . LEU A 1 83 ? 1.636 8.800 -6.826 1.00 87.56 83 LEU A C 1
ATOM 645 O O . LEU A 1 83 ? 1.057 9.392 -5.921 1.00 87.56 83 LEU A O 1
ATOM 649 N N . GLU A 1 84 ? 1.465 9.085 -8.119 1.00 87.56 84 GLU A N 1
ATOM 650 C CA . GLU A 1 84 ? 0.497 10.077 -8.607 1.00 87.56 84 GLU A CA 1
ATOM 651 C C . GLU A 1 84 ? -0.901 9.773 -8.059 1.00 87.56 84 GLU A C 1
ATOM 653 O O . GLU A 1 84 ? -1.502 10.611 -7.389 1.00 87.56 84 GLU A O 1
ATOM 658 N N . PHE A 1 85 ? -1.365 8.528 -8.196 1.00 90.94 85 PHE A N 1
ATOM 659 C CA . PHE A 1 85 ? -2.639 8.105 -7.617 1.00 90.94 85 PHE A CA 1
ATOM 660 C C . PHE A 1 85 ? -2.709 8.328 -6.095 1.00 90.94 85 PHE A C 1
ATOM 662 O O . PHE A 1 85 ? -3.707 8.838 -5.586 1.00 90.94 85 PHE A O 1
ATOM 669 N N . CYS A 1 86 ? -1.647 8.010 -5.349 1.00 90.44 86 CYS A N 1
ATOM 670 C CA . CYS A 1 86 ? -1.593 8.255 -3.905 1.00 90.44 86 CYS A CA 1
ATOM 671 C C . CYS A 1 86 ? -1.707 9.741 -3.531 1.00 90.44 86 CYS A C 1
ATOM 673 O O . CYS A 1 86 ? -2.235 10.042 -2.458 1.00 90.44 86 CYS A O 1
ATOM 675 N N . THR A 1 87 ? -1.237 10.660 -4.382 1.00 86.06 87 THR A N 1
ATOM 676 C CA . THR A 1 87 ? -1.409 12.107 -4.156 1.00 86.06 87 THR A CA 1
ATOM 677 C C . THR A 1 87 ? -2.847 12.580 -4.382 1.00 86.06 87 THR A C 1
ATOM 679 O O . THR A 1 87 ? -3.261 13.570 -3.785 1.00 86.06 87 THR A O 1
ATOM 682 N N . GLU A 1 88 ? -3.634 11.857 -5.183 1.00 87.50 88 GLU A N 1
ATOM 683 C CA . GLU A 1 88 ? -5.000 12.243 -5.559 1.00 87.50 88 GLU A CA 1
ATOM 684 C C . GLU A 1 88 ? -6.071 11.718 -4.589 1.00 87.50 88 GLU A C 1
ATOM 686 O O . GLU A 1 88 ? -7.074 12.387 -4.342 1.00 87.50 88 GLU A O 1
ATOM 691 N N . ILE A 1 89 ? -5.891 10.519 -4.024 1.00 87.56 89 ILE A N 1
ATOM 692 C CA . ILE A 1 89 ? -6.973 9.812 -3.311 1.00 87.56 89 ILE A CA 1
ATOM 693 C C . ILE A 1 89 ? -7.322 10.342 -1.916 1.00 87.56 89 ILE A C 1
ATOM 695 O O . ILE A 1 89 ? -8.318 9.888 -1.353 1.00 87.56 89 ILE A O 1
ATOM 699 N N . ALA A 1 90 ? -6.519 11.239 -1.331 1.00 81.94 90 ALA A N 1
ATOM 700 C CA . ALA A 1 90 ? -6.698 11.768 0.032 1.00 81.94 90 ALA A CA 1
ATOM 701 C C . ALA A 1 90 ? -7.000 10.688 1.104 1.00 81.94 90 ALA A C 1
ATOM 703 O O . ALA A 1 90 ? -7.703 10.931 2.086 1.00 81.94 90 ALA A O 1
ATOM 704 N N . ARG A 1 91 ? -6.481 9.470 0.907 1.00 89.94 91 ARG A N 1
ATOM 705 C CA . ARG A 1 91 ? -6.676 8.291 1.765 1.00 89.94 91 ARG A CA 1
ATOM 706 C C . ARG A 1 91 ? -5.320 7.763 2.221 1.00 89.94 91 ARG A C 1
ATOM 708 O O . ARG A 1 91 ? -4.349 7.900 1.475 1.00 89.94 91 ARG A O 1
ATOM 715 N N . PRO A 1 92 ? -5.226 7.148 3.413 1.00 93.38 92 PRO A N 1
ATOM 716 C CA . PRO A 1 92 ? -3.983 6.541 3.864 1.00 93.38 92 PRO A CA 1
ATOM 717 C C . PRO A 1 92 ? -3.546 5.424 2.912 1.00 93.38 92 PRO A C 1
ATOM 719 O O . PRO A 1 92 ? -4.368 4.743 2.289 1.00 93.38 92 PRO A O 1
ATOM 722 N N . TRP A 1 93 ? -2.235 5.221 2.821 1.00 94.44 93 TRP A N 1
ATOM 723 C CA . TRP A 1 93 ? -1.644 4.214 1.952 1.00 94.44 93 TRP A CA 1
ATOM 724 C C . TRP A 1 93 ? -0.389 3.589 2.566 1.00 94.44 93 TRP A C 1
ATOM 726 O O . TRP A 1 93 ? 0.313 4.200 3.371 1.00 94.44 93 TRP A O 1
ATOM 736 N N . LEU A 1 94 ? -0.105 2.349 2.172 1.00 94.69 94 LEU A N 1
ATOM 737 C CA . LEU A 1 94 ? 1.090 1.589 2.523 1.00 94.69 94 LEU A CA 1
ATOM 738 C C . LEU A 1 94 ? 1.628 0.905 1.266 1.00 94.69 94 LEU A C 1
ATOM 740 O O . LEU A 1 94 ? 1.005 -0.007 0.722 1.00 94.69 94 LEU A O 1
ATOM 744 N N . LEU A 1 95 ? 2.801 1.339 0.810 1.00 92.31 95 LEU A N 1
ATOM 745 C CA . LEU A 1 95 ? 3.419 0.844 -0.418 1.00 92.31 95 LEU A CA 1
ATOM 746 C C . LEU A 1 95 ? 4.710 0.094 -0.090 1.00 92.31 95 LEU A C 1
ATOM 748 O O . LEU A 1 95 ? 5.594 0.633 0.578 1.00 92.31 95 LEU A O 1
ATOM 752 N N . LEU A 1 96 ? 4.850 -1.136 -0.586 1.00 91.12 96 LEU A N 1
ATOM 753 C CA . LEU A 1 96 ? 6.131 -1.838 -0.561 1.00 91.12 96 LEU A CA 1
ATOM 754 C C . LEU A 1 96 ? 6.948 -1.457 -1.800 1.00 91.12 96 LEU A C 1
ATOM 756 O O . LEU A 1 96 ? 6.787 -2.058 -2.860 1.00 91.12 96 LEU A O 1
ATOM 760 N N . MET A 1 97 ? 7.831 -0.468 -1.652 1.00 86.00 97 MET A N 1
ATOM 761 C CA . MET A 1 97 ? 8.678 0.044 -2.735 1.00 86.00 97 MET A CA 1
ATOM 762 C C . MET A 1 97 ? 10.147 -0.381 -2.569 1.00 86.00 97 MET A C 1
ATOM 764 O O . MET A 1 97 ? 10.636 -0.484 -1.439 1.00 86.00 97 MET A O 1
ATOM 768 N N . PRO A 1 98 ? 10.883 -0.617 -3.669 1.00 78.75 98 PRO A N 1
ATOM 769 C CA . PRO A 1 98 ? 12.316 -0.853 -3.627 1.00 78.75 98 PRO A CA 1
ATOM 770 C C . PRO A 1 98 ? 13.072 0.461 -3.403 1.00 78.75 98 PRO A C 1
ATOM 772 O O . PRO A 1 98 ? 12.620 1.531 -3.796 1.00 78.75 98 PRO A O 1
ATOM 775 N N . ASN A 1 99 ? 14.270 0.361 -2.828 1.00 75.25 99 ASN A N 1
ATOM 776 C CA . ASN A 1 99 ? 15.086 1.521 -2.463 1.00 75.25 99 ASN A CA 1
ATOM 777 C C . ASN A 1 99 ? 15.343 2.491 -3.631 1.00 75.25 99 ASN A C 1
ATOM 779 O O . ASN A 1 99 ? 15.275 3.693 -3.461 1.00 75.25 99 ASN A O 1
ATOM 783 N N . TRP A 1 100 ? 15.554 2.009 -4.852 1.00 72.94 100 TRP A N 1
ATOM 784 C CA . TRP A 1 100 ? 15.837 2.914 -5.973 1.00 72.94 100 TRP A CA 1
ATOM 785 C C . TRP A 1 100 ? 14.685 3.877 -6.312 1.00 72.94 100 TRP A C 1
ATOM 787 O O . TRP A 1 100 ? 14.918 4.861 -7.008 1.00 72.94 100 TRP A O 1
ATOM 797 N N . VAL A 1 101 ? 13.452 3.619 -5.849 1.00 74.81 101 VAL A N 1
ATOM 798 C CA . VAL A 1 101 ? 12.312 4.520 -6.083 1.00 74.81 101 VAL A CA 1
ATOM 799 C C . VAL A 1 101 ? 12.533 5.869 -5.406 1.00 74.81 101 VAL A C 1
ATOM 801 O O . VAL A 1 101 ? 12.183 6.882 -6.000 1.00 74.81 101 VAL A O 1
ATOM 804 N N . TYR A 1 102 ? 13.148 5.910 -4.218 1.00 66.50 102 TYR A N 1
ATOM 805 C CA . TYR A 1 102 ? 13.339 7.177 -3.505 1.00 66.50 102 TYR A CA 1
ATOM 806 C C . TYR A 1 102 ? 14.380 8.095 -4.167 1.00 66.50 102 TYR A C 1
ATOM 808 O O . TYR A 1 102 ? 14.358 9.298 -3.928 1.00 66.50 102 TYR A O 1
ATOM 816 N N . ASP A 1 103 ? 15.257 7.541 -5.013 1.00 64.69 103 ASP A N 1
ATOM 817 C CA . ASP A 1 103 ? 16.301 8.280 -5.740 1.00 64.69 103 ASP A CA 1
ATOM 818 C 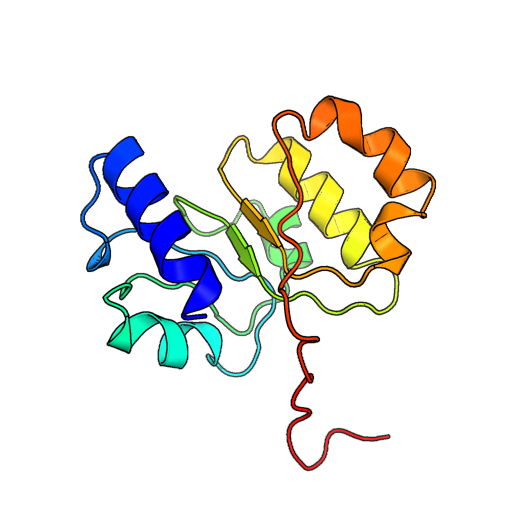C . ASP A 1 103 ? 15.821 8.817 -7.104 1.00 64.69 103 ASP A C 1
ATOM 820 O O . ASP A 1 103 ? 16.557 9.521 -7.801 1.00 64.69 103 ASP A O 1
ATOM 824 N N . ARG A 1 104 ? 14.597 8.485 -7.538 1.00 69.81 104 ARG A N 1
ATOM 825 C CA . ARG A 1 104 ? 14.040 8.976 -8.809 1.00 69.81 104 ARG A CA 1
ATOM 826 C C . ARG A 1 104 ? 13.579 10.426 -8.655 1.00 69.81 104 ARG A C 1
ATOM 828 O O . ARG A 1 104 ? 12.808 10.730 -7.753 1.00 69.81 104 ARG A O 1
ATOM 835 N N . ALA A 1 105 ? 13.962 11.293 -9.596 1.00 66.44 105 ALA A N 1
ATOM 836 C CA . ALA A 1 105 ? 13.548 12.702 -9.613 1.00 66.44 105 ALA A CA 1
ATOM 837 C C . ALA A 1 105 ? 12.022 12.874 -9.474 1.00 66.44 105 ALA A C 1
ATOM 839 O O . ALA A 1 105 ? 11.567 13.607 -8.609 1.00 66.44 105 ALA A O 1
ATOM 840 N N . HIS A 1 106 ? 11.235 12.082 -10.213 1.00 64.44 106 HIS A N 1
ATOM 841 C CA . HIS A 1 106 ? 9.765 12.086 -10.133 1.00 64.44 106 HIS A CA 1
ATOM 842 C C . HIS A 1 106 ? 9.223 11.790 -8.722 1.00 64.44 106 HIS A C 1
ATOM 844 O O . HIS A 1 106 ? 8.256 12.408 -8.275 1.00 64.44 106 HIS A O 1
ATOM 850 N N . PHE A 1 107 ? 9.880 10.893 -7.982 1.00 68.44 107 PHE A N 1
ATOM 851 C CA . PHE A 1 107 ? 9.525 10.609 -6.597 1.00 68.44 107 PHE A CA 1
ATOM 852 C C . PHE A 1 107 ? 9.813 11.822 -5.699 1.00 68.44 107 PHE A C 1
ATOM 854 O O . PHE A 1 107 ? 8.957 12.221 -4.909 1.00 68.44 107 PHE A O 1
ATOM 861 N N . VAL A 1 108 ? 10.998 12.426 -5.842 1.00 65.81 108 VAL A N 1
ATOM 862 C CA . VAL A 1 108 ? 11.411 13.619 -5.085 1.00 65.81 108 VAL A CA 1
ATOM 863 C C . VAL A 1 108 ? 10.472 14.796 -5.353 1.00 65.81 108 VAL A C 1
ATOM 865 O O . VAL A 1 108 ? 10.071 15.478 -4.410 1.00 65.81 108 VAL A O 1
ATOM 868 N N . ASP A 1 109 ? 10.055 14.984 -6.602 1.00 72.56 109 ASP A N 1
ATOM 869 C CA . ASP A 1 109 ? 9.137 16.052 -7.006 1.00 72.56 109 ASP A CA 1
ATOM 870 C C . ASP A 1 109 ? 7.721 15.843 -6.444 1.00 72.56 109 ASP A C 1
ATOM 872 O O . ASP A 1 109 ? 7.022 16.807 -6.133 1.00 72.56 109 ASP A O 1
ATOM 876 N N . SER A 1 110 ? 7.315 14.586 -6.239 1.00 70.00 110 SER A N 1
ATOM 877 C CA . SER A 1 110 ? 6.013 14.222 -5.661 1.00 70.00 110 SER A CA 1
ATOM 878 C C . SER A 1 110 ? 5.983 14.308 -4.126 1.00 70.00 110 SER A C 1
ATOM 880 O O . SER A 1 110 ? 4.910 14.415 -3.527 1.00 70.00 110 SER A O 1
ATOM 882 N N . LEU A 1 111 ? 7.144 14.293 -3.455 1.00 68.81 111 LEU A N 1
ATOM 883 C CA . LEU A 1 111 ? 7.249 14.289 -1.987 1.00 68.81 111 LEU A CA 1
ATOM 884 C C . LEU A 1 111 ? 6.466 15.401 -1.271 1.00 68.81 111 LEU A C 1
ATOM 886 O O . LEU A 1 111 ? 5.884 15.105 -0.224 1.00 68.81 111 LEU A O 1
ATOM 890 N N . PRO A 1 112 ? 6.427 16.661 -1.753 1.00 71.94 112 PRO A N 1
ATOM 891 C CA . PRO A 1 112 ? 5.644 17.708 -1.105 1.00 71.94 112 PRO A CA 1
ATOM 892 C C . PRO A 1 112 ? 4.151 17.374 -1.040 1.00 71.94 112 PRO A C 1
ATOM 894 O O . PRO A 1 112 ? 3.539 17.592 0.005 1.00 71.94 112 PRO A O 1
ATOM 897 N N . ALA A 1 113 ? 3.595 16.802 -2.113 1.00 72.62 113 ALA A N 1
ATOM 898 C CA . ALA A 1 113 ? 2.194 16.389 -2.195 1.00 72.62 113 ALA A CA 1
ATOM 899 C C . ALA A 1 113 ? 1.909 15.112 -1.389 1.00 72.62 113 ALA A C 1
ATOM 901 O O . ALA A 1 113 ? 0.791 14.896 -0.934 1.00 72.62 113 ALA A O 1
ATOM 902 N N . LEU A 1 114 ? 2.932 14.284 -1.166 1.00 70.50 114 LEU A N 1
ATOM 903 C CA . LEU A 1 114 ? 2.821 13.061 -0.377 1.00 70.50 114 LEU A CA 1
ATOM 904 C C . LEU A 1 114 ? 2.874 13.311 1.140 1.00 70.50 114 LEU A C 1
ATOM 906 O O . LEU A 1 114 ? 2.681 12.369 1.904 1.00 70.50 114 LEU A O 1
ATOM 910 N N . LYS A 1 115 ? 3.138 14.534 1.625 1.00 67.88 115 LYS A N 1
ATOM 911 C CA . LYS A 1 115 ? 3.216 14.806 3.073 1.00 67.88 115 LYS A CA 1
ATOM 912 C C . LYS A 1 115 ? 1.864 14.558 3.770 1.00 67.88 115 LYS A C 1
ATOM 914 O O . LYS A 1 115 ? 0.850 15.059 3.293 1.00 67.88 115 LYS A O 1
ATOM 919 N N . PRO A 1 116 ? 1.840 13.864 4.930 1.00 71.81 116 PRO A N 1
ATOM 920 C CA . PRO A 1 116 ? 2.978 13.460 5.767 1.00 71.81 116 PRO A CA 1
ATOM 921 C C . PRO A 1 116 ? 3.469 12.007 5.542 1.00 71.81 116 PRO A C 1
ATOM 923 O O . PRO A 1 116 ? 3.527 11.215 6.482 1.00 71.81 116 PRO A O 1
ATOM 926 N N . ALA A 1 117 ? 3.856 11.637 4.318 1.00 80.94 117 ALA A N 1
ATOM 927 C CA . ALA A 1 117 ? 4.510 10.359 4.033 1.00 80.94 117 ALA A CA 1
ATOM 928 C C . ALA A 1 117 ? 5.832 10.178 4.793 1.00 80.94 117 ALA A C 1
ATOM 930 O O . ALA A 1 117 ? 6.616 11.113 4.962 1.00 80.94 117 ALA A O 1
ATOM 931 N N . PHE A 1 118 ? 6.108 8.936 5.187 1.00 82.50 118 PHE A N 1
ATOM 932 C CA . PHE A 1 118 ? 7.364 8.527 5.806 1.00 82.50 118 PHE A CA 1
ATOM 933 C C . PHE A 1 118 ? 7.741 7.105 5.379 1.00 82.50 118 PHE A C 1
ATOM 935 O O . PHE A 1 118 ? 6.909 6.338 4.893 1.00 82.50 118 PHE A O 1
ATOM 942 N N . TYR A 1 119 ? 9.006 6.743 5.587 1.00 82.81 119 TYR A N 1
ATOM 943 C CA . TYR A 1 119 ? 9.524 5.418 5.260 1.00 82.81 119 TYR A CA 1
ATOM 944 C C . TYR A 1 119 ? 9.614 4.519 6.484 1.00 82.81 119 TYR A C 1
ATOM 946 O O . TYR A 1 119 ? 10.019 4.948 7.563 1.00 82.81 119 TYR A O 1
ATOM 954 N N . ILE A 1 120 ? 9.329 3.235 6.277 1.00 82.94 120 ILE A N 1
ATOM 955 C CA . ILE A 1 120 ? 9.608 2.175 7.243 1.00 82.94 120 ILE A CA 1
ATOM 956 C C . ILE A 1 120 ? 10.650 1.248 6.623 1.00 82.94 120 ILE A C 1
ATOM 958 O O . ILE A 1 120 ? 10.369 0.543 5.655 1.00 82.94 120 ILE A O 1
ATOM 962 N N . VAL A 1 121 ? 11.853 1.228 7.197 1.00 80.38 121 VAL A N 1
ATOM 963 C CA . VAL A 1 121 ? 12.938 0.348 6.748 1.00 80.38 121 VAL A CA 1
ATOM 964 C C . VAL A 1 121 ? 12.989 -0.885 7.655 1.00 80.38 121 VAL A C 1
ATOM 966 O O . VAL A 1 121 ? 13.201 -0.750 8.863 1.00 80.38 121 VAL A O 1
ATOM 969 N N . PRO A 1 122 ? 12.790 -2.105 7.125 1.00 78.75 122 PRO A N 1
ATOM 970 C CA . PRO A 1 122 ? 12.869 -3.311 7.937 1.00 78.75 122 PRO A CA 1
ATOM 971 C C . PRO A 1 122 ? 14.321 -3.594 8.348 1.00 78.75 122 PRO A C 1
ATOM 973 O O . PRO A 1 122 ? 15.252 -3.403 7.570 1.00 78.75 122 PRO A O 1
ATOM 976 N N . ARG A 1 123 ? 14.525 -4.147 9.553 1.00 80.75 123 ARG A N 1
ATOM 977 C CA . ARG A 1 123 ? 15.863 -4.565 10.031 1.00 80.75 123 AR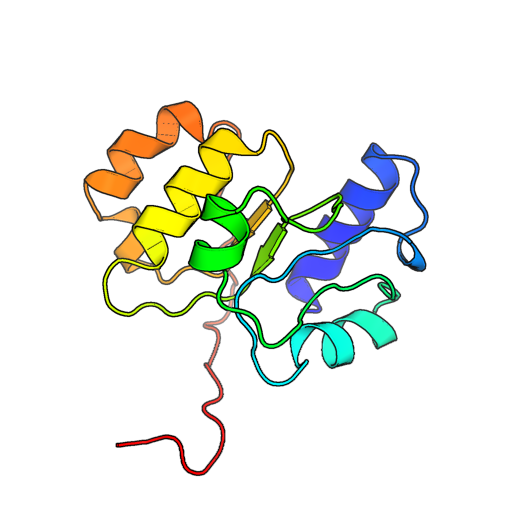G A CA 1
ATOM 978 C C . ARG A 1 123 ? 16.489 -5.689 9.197 1.00 80.75 123 ARG A C 1
ATOM 980 O O . ARG A 1 123 ? 17.696 -5.890 9.243 1.00 80.75 123 ARG A O 1
ATOM 987 N N . LYS A 1 124 ? 15.664 -6.457 8.483 1.00 82.62 124 LYS A N 1
ATOM 988 C CA . LYS A 1 124 ? 16.081 -7.537 7.583 1.00 82.62 124 LYS A CA 1
ATOM 989 C C . LYS A 1 124 ? 15.515 -7.273 6.197 1.00 82.62 124 LYS A C 1
ATOM 991 O O . LYS A 1 124 ? 14.365 -6.857 6.070 1.00 82.62 124 LYS A O 1
ATOM 996 N N . ARG A 1 125 ? 16.308 -7.559 5.164 1.00 79.94 125 ARG A N 1
ATOM 997 C CA . ARG A 1 125 ? 15.876 -7.440 3.769 1.00 79.94 125 ARG A CA 1
ATOM 998 C C . ARG A 1 125 ? 14.700 -8.380 3.500 1.00 79.94 125 ARG A C 1
ATOM 1000 O O . ARG A 1 125 ? 14.742 -9.551 3.874 1.00 79.94 125 ARG A O 1
ATOM 1007 N N . TYR A 1 126 ? 13.677 -7.882 2.812 1.00 80.94 126 TYR A N 1
ATOM 1008 C CA . TYR A 1 126 ? 12.634 -8.748 2.277 1.00 80.94 126 TYR A CA 1
ATOM 1009 C C . TYR A 1 126 ? 13.164 -9.547 1.088 1.00 80.94 126 TYR A C 1
ATOM 1011 O O . TYR A 1 126 ? 13.747 -8.992 0.155 1.00 80.94 126 TYR A O 1
ATOM 1019 N N . HIS A 1 127 ? 12.932 -10.856 1.119 1.00 75.62 127 HIS A N 1
ATOM 1020 C CA . HIS A 1 127 ? 13.125 -11.720 -0.035 1.00 75.62 127 HIS A CA 1
ATOM 1021 C C . HIS A 1 127 ? 11.798 -11.833 -0.777 1.00 75.62 127 HIS A C 1
ATOM 1023 O O . HIS A 1 127 ? 10.814 -12.325 -0.226 1.00 75.62 127 HIS A O 1
ATOM 1029 N N . TYR A 1 128 ? 11.773 -11.365 -2.023 1.00 71.19 128 TYR A N 1
ATOM 1030 C CA . TYR A 1 128 ? 10.610 -11.531 -2.883 1.00 71.19 128 TYR A CA 1
ATOM 1031 C C . TYR A 1 128 ? 10.498 -12.994 -3.293 1.00 71.19 128 TYR A C 1
ATOM 1033 O O . TYR A 1 128 ? 11.447 -13.589 -3.807 1.00 71.19 128 TYR A O 1
ATOM 1041 N N . TRP A 1 129 ? 9.326 -13.574 -3.063 1.00 69.00 129 TRP A N 1
ATOM 1042 C CA . TRP A 1 129 ? 9.003 -14.890 -3.580 1.00 69.00 129 TRP A CA 1
ATOM 1043 C C . TRP A 1 129 ? 8.423 -14.744 -4.986 1.00 69.00 129 TRP A C 1
ATOM 1045 O O . TRP A 1 129 ? 7.409 -14.076 -5.178 1.00 69.00 129 TRP A O 1
ATOM 1055 N N . THR A 1 130 ? 9.066 -15.365 -5.973 1.00 62.78 130 THR A N 1
ATOM 1056 C CA . THR A 1 130 ? 8.515 -15.481 -7.327 1.00 62.78 130 THR A CA 1
ATOM 1057 C C . THR A 1 130 ? 7.753 -16.804 -7.429 1.00 62.78 130 THR A C 1
ATOM 1059 O O . THR A 1 130 ? 8.353 -17.850 -7.158 1.00 62.78 130 THR A O 1
ATOM 1062 N N . PRO A 1 131 ? 6.472 -16.810 -7.838 1.00 59.00 131 PRO A N 1
ATOM 1063 C CA . PRO A 1 131 ? 5.758 -18.051 -8.110 1.00 59.00 131 PRO A CA 1
ATOM 1064 C C . PRO A 1 131 ? 6.505 -18.907 -9.141 1.00 59.00 131 PRO A C 1
ATOM 1066 O O . PRO A 1 131 ? 7.059 -18.382 -10.113 1.00 59.00 131 PRO A O 1
ATOM 1069 N N . ARG A 1 132 ? 6.525 -20.232 -8.943 1.00 53.34 132 ARG A N 1
ATOM 1070 C CA . ARG A 1 132 ? 7.119 -21.172 -9.912 1.00 53.34 132 ARG A CA 1
ATOM 1071 C C . ARG A 1 132 ? 6.444 -20.991 -11.282 1.00 53.34 132 ARG A C 1
ATOM 1073 O O . ARG A 1 132 ? 5.224 -20.902 -11.347 1.00 53.34 132 ARG A O 1
ATOM 1080 N N . GLY A 1 133 ? 7.239 -20.931 -12.356 1.00 56.38 133 GLY A N 1
ATOM 1081 C CA . GLY A 1 133 ? 6.751 -20.795 -13.740 1.00 56.38 133 GLY A CA 1
ATOM 1082 C C . GLY A 1 133 ? 6.664 -19.366 -14.300 1.00 56.38 133 GLY A C 1
ATOM 1083 O O . GLY A 1 133 ? 6.184 -19.198 -15.412 1.00 56.38 133 GLY A O 1
ATOM 1084 N N . ARG A 1 134 ? 7.124 -18.337 -13.568 1.00 49.28 134 ARG A N 1
ATOM 1085 C CA . ARG A 1 134 ? 7.145 -16.927 -14.028 1.00 49.28 134 ARG A CA 1
ATOM 1086 C C . ARG A 1 134 ? 8.545 -16.314 -14.194 1.00 49.28 134 ARG A C 1
ATOM 1088 O O . ARG A 1 134 ? 8.688 -15.097 -14.183 1.00 49.28 134 ARG A O 1
ATOM 1095 N N . ARG A 1 135 ? 9.585 -17.139 -14.332 1.00 42.41 135 ARG A N 1
ATOM 1096 C CA . ARG A 1 135 ? 10.891 -16.674 -14.823 1.00 42.41 135 ARG A CA 1
ATOM 1097 C C . ARG A 1 135 ? 10.897 -16.866 -16.338 1.00 42.41 135 ARG A C 1
ATOM 1099 O O . ARG A 1 135 ? 10.874 -18.014 -16.770 1.00 42.41 135 ARG A O 1
ATOM 1106 N N . SER A 1 136 ? 10.845 -15.770 -17.094 1.00 44.25 136 SER A N 1
ATOM 1107 C CA . SER A 1 136 ? 11.332 -15.743 -18.479 1.00 44.25 136 SER A CA 1
ATOM 1108 C C . SER A 1 136 ? 12.852 -15.722 -18.467 1.00 44.25 136 SER A C 1
ATOM 1110 O O . SER A 1 136 ? 13.376 -14.921 -17.656 1.00 44.25 136 SER A O 1
#

Secondary structure (DSSP, 8-state):
-TTTHHHHHHHHHHHT--TTT--EE--S-STTHHHHHHGGGT---EE--SS-HHHHHHHT-PPP-SEEEE----STTHHHHHHHHHHHS-S-EEE---GGGGGSHHHHHHTTTTTT------SSPPPPPPPTT---